Protein AF-A0A7W1V0R4-F1 (afdb_monomer_lite)

Secondary structure (DSSP, 8-state):
-HHHHHHHHHHHHHHHHHHHHHHHHHHHHT--GGGHHHHHHHHHHHHHHHHHTTS-HHHHHHHHHHHHHHIIIIIHHHHHHHT-----------GGGG--

Radius of gyration: 15.97 Å; chains: 1; bounding box: 29×34×45 Å

Structure (mmCIF, N/CA/C/O backbone):
data_AF-A0A7W1V0R4-F1
#
_entry.id   AF-A0A7W1V0R4-F1
#
loop_
_atom_site.group_PDB
_atom_site.id
_atom_site.type_symbol
_atom_site.label_atom_id
_atom_site.label_alt_id
_atom_site.label_comp_id
_atom_site.label_asym_id
_atom_site.label_entity_id
_atom_site.label_seq_id
_atom_site.pdbx_PDB_ins_code
_atom_site.Cartn_x
_atom_site.Cartn_y
_atom_site.Cartn_z
_atom_site.occupancy
_atom_site.B_iso_or_equiv
_atom_site.auth_seq_id
_atom_site.auth_comp_id
_atom_site.auth_asym_id
_atom_site.auth_atom_id
_atom_site.pdbx_PDB_model_num
ATOM 1 N N . MET A 1 1 ? -7.114 -0.434 22.103 1.00 56.38 1 MET A N 1
ATOM 2 C CA . MET A 1 1 ? -6.588 0.269 20.907 1.00 56.38 1 MET A CA 1
ATOM 3 C C . MET A 1 1 ? -5.357 -0.374 20.244 1.00 56.38 1 MET A C 1
ATOM 5 O O . MET A 1 1 ? -5.066 0.001 19.122 1.00 56.38 1 MET A O 1
ATOM 9 N N . LYS A 1 2 ? -4.635 -1.339 20.849 1.00 67.38 2 LYS A N 1
ATOM 10 C CA . LYS A 1 2 ? -3.395 -1.883 20.241 1.00 67.38 2 LYS A CA 1
ATOM 11 C C . LYS A 1 2 ? -3.611 -2.840 19.049 1.00 67.38 2 LYS A C 1
ATOM 13 O O . LYS A 1 2 ? -2.788 -2.870 18.145 1.00 67.38 2 LYS A O 1
ATOM 18 N N . LYS A 1 3 ? -4.717 -3.599 19.022 1.00 81.50 3 LYS A N 1
ATOM 19 C CA . LYS A 1 3 ? -4.982 -4.620 17.984 1.00 81.50 3 LYS A CA 1
ATOM 20 C C . LYS A 1 3 ? -5.234 -4.046 16.573 1.00 81.50 3 LYS A C 1
ATOM 22 O O . LYS A 1 3 ? -4.605 -4.543 15.646 1.00 81.50 3 LYS A O 1
ATOM 27 N N . PRO A 1 4 ? -6.051 -2.988 16.384 1.00 84.75 4 PRO A N 1
ATOM 28 C CA . PRO A 1 4 ? -6.260 -2.397 15.056 1.00 84.75 4 PRO A CA 1
ATOM 29 C C . PRO A 1 4 ? -4.984 -1.797 14.459 1.00 84.75 4 PRO A C 1
ATOM 31 O O . PRO A 1 4 ? -4.736 -1.935 13.268 1.00 84.75 4 PRO A O 1
ATOM 34 N N . LEU A 1 5 ? -4.136 -1.188 15.297 1.00 89.31 5 LEU A N 1
ATOM 35 C CA . LEU A 1 5 ? -2.841 -0.652 14.870 1.00 89.31 5 LEU A CA 1
ATOM 36 C C . LEU A 1 5 ? -1.892 -1.754 14.397 1.00 89.31 5 LEU A C 1
ATOM 38 O O . LEU A 1 5 ? -1.220 -1.580 13.390 1.00 89.31 5 LEU A O 1
ATOM 42 N N . TYR A 1 6 ? -1.861 -2.899 15.085 1.00 91.62 6 TYR A N 1
ATOM 43 C CA . TYR A 1 6 ? -1.079 -4.048 14.629 1.00 91.62 6 TYR A CA 1
ATOM 44 C C . TYR A 1 6 ? -1.525 -4.509 13.235 1.00 91.62 6 TYR A C 1
ATOM 46 O O . TYR A 1 6 ? -0.691 -4.656 12.349 1.00 91.62 6 TYR A O 1
ATOM 54 N N . ILE A 1 7 ? -2.836 -4.656 13.015 1.00 91.19 7 ILE A N 1
ATOM 55 C CA . ILE A 1 7 ? -3.391 -5.019 11.701 1.00 91.19 7 ILE A CA 1
ATOM 56 C C . ILE A 1 7 ? -3.002 -3.977 10.646 1.00 91.19 7 ILE A C 1
ATOM 58 O O . ILE A 1 7 ? -2.589 -4.342 9.553 1.00 91.19 7 ILE A O 1
ATOM 62 N N . PHE A 1 8 ? -3.071 -2.689 10.982 1.00 93.06 8 PHE A N 1
ATOM 63 C CA . PHE A 1 8 ? -2.671 -1.611 10.082 1.00 93.06 8 PHE A CA 1
ATOM 64 C C . PHE A 1 8 ? -1.191 -1.691 9.671 1.00 93.06 8 PHE A C 1
ATOM 66 O O . PHE A 1 8 ? -0.888 -1.608 8.484 1.00 93.06 8 PHE A O 1
ATOM 73 N N . PHE A 1 9 ? -0.270 -1.925 10.613 1.00 93.88 9 PHE A N 1
ATOM 74 C CA . PHE A 1 9 ? 1.154 -2.091 10.291 1.00 93.88 9 PHE A CA 1
ATOM 75 C C . PHE A 1 9 ? 1.434 -3.339 9.451 1.00 93.88 9 PHE A C 1
ATOM 77 O O . PHE A 1 9 ? 2.266 -3.289 8.546 1.00 93.88 9 PHE A O 1
ATOM 84 N N . VAL A 1 10 ? 0.722 -4.442 9.705 1.00 93.88 10 VAL A N 1
ATOM 85 C CA . VAL A 1 10 ? 0.791 -5.633 8.845 1.00 93.88 10 VAL A CA 1
ATOM 86 C C . VAL A 1 10 ? 0.283 -5.305 7.435 1.00 93.88 10 VAL A C 1
ATOM 88 O O . VAL A 1 10 ? 0.858 -5.786 6.465 1.00 93.88 10 VAL A O 1
ATOM 91 N N . GLY A 1 11 ? -0.727 -4.439 7.310 1.00 92.50 11 GLY A N 1
ATOM 92 C CA . GLY A 1 11 ? -1.215 -3.918 6.030 1.00 92.50 11 GLY A CA 1
ATOM 93 C C . GLY A 1 11 ? -0.166 -3.118 5.275 1.00 92.50 11 GLY A C 1
ATOM 94 O O . GLY A 1 11 ? 0.101 -3.423 4.118 1.00 92.50 11 GLY A O 1
ATOM 95 N N . ILE A 1 12 ? 0.478 -2.155 5.939 1.00 94.81 12 ILE A N 1
ATOM 96 C CA . ILE A 1 12 ? 1.576 -1.372 5.351 1.00 94.81 12 ILE A CA 1
ATOM 97 C C . ILE A 1 12 ? 2.671 -2.302 4.830 1.00 94.81 12 ILE A C 1
ATOM 99 O O . ILE A 1 12 ? 3.128 -2.154 3.698 1.00 94.81 12 ILE A O 1
ATOM 103 N N . LEU A 1 13 ? 3.077 -3.276 5.645 1.00 94.62 13 LEU A N 1
ATOM 104 C CA . LEU A 1 13 ? 4.119 -4.228 5.280 1.00 94.62 13 LEU A CA 1
ATOM 105 C C . LEU A 1 13 ? 3.695 -5.102 4.093 1.00 94.62 13 LEU A C 1
ATOM 107 O O . LEU A 1 13 ? 4.494 -5.310 3.185 1.00 94.62 13 LEU A O 1
ATOM 111 N N . ALA A 1 14 ? 2.444 -5.569 4.064 1.00 93.19 14 ALA A N 1
ATOM 112 C CA . ALA A 1 14 ? 1.908 -6.355 2.957 1.00 93.19 14 ALA A CA 1
ATOM 113 C C . ALA A 1 14 ? 1.890 -5.567 1.639 1.00 93.19 14 ALA A C 1
ATOM 115 O O . ALA A 1 14 ? 2.359 -6.090 0.634 1.00 93.19 14 ALA A O 1
ATOM 116 N N . VAL A 1 15 ? 1.410 -4.319 1.656 1.00 92.94 15 VAL A N 1
ATOM 117 C CA . VAL A 1 15 ? 1.408 -3.424 0.484 1.00 92.94 15 VAL A CA 1
ATOM 118 C C . VAL A 1 15 ? 2.837 -3.158 0.016 1.00 92.94 15 VAL A C 1
ATOM 120 O O . VAL A 1 15 ? 3.165 -3.404 -1.135 1.00 92.94 15 VAL A O 1
ATOM 123 N N . THR A 1 16 ? 3.730 -2.794 0.939 1.00 93.19 16 THR A N 1
ATOM 124 C CA . THR A 1 16 ? 5.140 -2.512 0.623 1.00 93.19 16 THR A CA 1
ATOM 125 C C . THR A 1 16 ? 5.826 -3.712 -0.034 1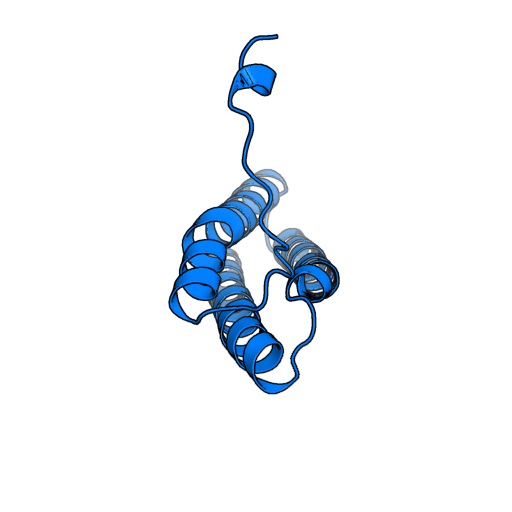.00 93.19 16 THR A C 1
ATOM 127 O O . THR A 1 16 ? 6.577 -3.553 -0.997 1.00 93.19 16 THR A O 1
ATOM 130 N N . LEU A 1 17 ? 5.581 -4.922 0.482 1.00 93.31 17 LEU A N 1
ATOM 131 C CA . LEU A 1 17 ? 6.101 -6.156 -0.105 1.00 93.31 17 LEU A CA 1
ATOM 132 C C . LEU A 1 17 ? 5.482 -6.435 -1.472 1.00 93.31 17 LEU A C 1
ATOM 134 O O . LEU A 1 17 ? 6.215 -6.806 -2.386 1.00 93.31 17 LEU A O 1
ATOM 138 N N . LEU A 1 18 ? 4.167 -6.263 -1.610 1.00 92.44 18 LEU A N 1
ATOM 139 C CA . LEU A 1 18 ? 3.467 -6.456 -2.872 1.00 92.44 18 LEU A CA 1
ATOM 140 C C . LEU A 1 18 ? 4.027 -5.528 -3.952 1.00 92.44 18 LEU A C 1
ATOM 142 O O . LEU A 1 18 ? 4.386 -6.016 -5.020 1.00 92.44 18 LEU A O 1
ATOM 146 N N . ASP A 1 19 ? 4.172 -4.236 -3.659 1.00 90.44 19 ASP A N 1
ATOM 147 C CA . ASP A 1 19 ? 4.667 -3.262 -4.629 1.00 90.44 19 ASP A CA 1
ATOM 148 C C . ASP A 1 19 ? 6.125 -3.512 -4.980 1.00 90.44 19 ASP A C 1
ATOM 150 O O . ASP A 1 19 ? 6.504 -3.509 -6.149 1.00 90.44 19 ASP A O 1
ATOM 154 N N . SER A 1 20 ? 6.953 -3.804 -3.975 1.00 92.12 20 SER A N 1
ATOM 155 C CA . SER A 1 20 ? 8.379 -4.043 -4.197 1.00 92.12 20 SER A CA 1
ATOM 156 C C . SER A 1 20 ? 8.620 -5.310 -5.019 1.00 92.12 20 SER A C 1
ATOM 158 O O . SER A 1 20 ? 9.357 -5.292 -6.007 1.00 92.12 20 SER A O 1
ATOM 160 N N . LEU A 1 21 ? 7.983 -6.422 -4.638 1.00 93.25 21 LEU A N 1
ATOM 161 C CA . LEU A 1 21 ? 8.100 -7.690 -5.359 1.00 93.25 21 LEU A CA 1
ATOM 162 C C . LEU A 1 21 ? 7.429 -7.609 -6.727 1.00 93.25 21 LEU A C 1
ATOM 164 O O . LEU A 1 21 ? 7.976 -8.116 -7.703 1.00 93.25 21 LEU A O 1
ATOM 168 N N . GLY A 1 22 ? 6.278 -6.947 -6.807 1.00 91.25 22 GLY A N 1
ATOM 169 C CA . GLY A 1 22 ? 5.551 -6.706 -8.042 1.00 91.25 22 GLY A CA 1
ATOM 170 C C . GLY A 1 22 ? 6.360 -5.872 -9.031 1.00 91.25 22 GLY A C 1
ATOM 171 O O . GLY A 1 22 ? 6.414 -6.213 -10.210 1.00 91.25 22 GLY A O 1
ATOM 172 N N . ALA A 1 23 ? 7.064 -4.842 -8.558 1.00 91.12 23 ALA A N 1
ATOM 173 C CA . ALA A 1 23 ? 7.904 -3.988 -9.387 1.00 91.12 23 ALA A CA 1
ATOM 174 C C . ALA A 1 23 ? 9.073 -4.790 -9.964 1.00 91.12 23 ALA A C 1
ATOM 176 O O . ALA A 1 23 ? 9.269 -4.818 -11.181 1.00 91.12 23 ALA A O 1
ATOM 177 N N . ILE A 1 24 ? 9.778 -5.537 -9.109 1.00 92.56 24 ILE A N 1
ATOM 178 C CA . ILE A 1 24 ? 10.878 -6.418 -9.522 1.00 92.56 24 ILE A CA 1
ATOM 179 C C . ILE A 1 24 ? 10.381 -7.484 -10.510 1.00 92.56 24 ILE A C 1
ATOM 181 O O . ILE A 1 24 ? 11.002 -7.691 -11.553 1.00 92.56 24 ILE A O 1
ATOM 185 N N . ALA A 1 25 ? 9.252 -8.132 -10.216 1.00 92.06 25 ALA A N 1
ATOM 186 C CA . ALA A 1 25 ? 8.675 -9.161 -11.072 1.00 92.06 25 ALA A CA 1
ATOM 187 C C . ALA A 1 25 ? 8.230 -8.590 -12.425 1.00 92.06 25 ALA A C 1
ATOM 189 O O . ALA A 1 25 ? 8.533 -9.188 -13.453 1.00 92.06 25 ALA A O 1
ATOM 190 N N . SER A 1 26 ? 7.579 -7.421 -12.444 1.00 92.69 26 SER A N 1
ATOM 191 C CA . SER A 1 26 ? 7.129 -6.757 -13.678 1.00 92.69 26 SER A CA 1
ATOM 192 C C . SER A 1 26 ? 8.300 -6.441 -14.606 1.00 92.69 26 SER A C 1
ATOM 194 O O . SER A 1 26 ? 8.223 -6.675 -15.810 1.00 92.69 26 SER A O 1
ATOM 196 N N . LYS A 1 27 ? 9.429 -6.013 -14.031 1.00 90.12 27 LYS A N 1
ATOM 197 C CA . LYS A 1 27 ? 10.673 -5.748 -14.751 1.00 90.12 27 LYS A CA 1
ATOM 198 C C . LYS A 1 27 ? 11.323 -7.023 -15.291 1.00 90.12 27 LYS A C 1
ATOM 200 O O . LYS A 1 27 ? 11.802 -7.027 -16.419 1.00 90.12 27 LYS A O 1
ATOM 205 N N . GLN A 1 28 ? 11.359 -8.099 -14.503 1.00 92.12 28 GLN A N 1
ATOM 206 C CA . GLN A 1 28 ? 12.017 -9.355 -14.893 1.00 92.12 28 GLN A CA 1
ATOM 207 C C . GLN A 1 28 ? 11.205 -10.177 -15.898 1.00 92.12 28 GLN A C 1
ATOM 209 O O . GLN A 1 28 ? 11.767 -10.765 -16.817 1.00 92.12 28 GLN A O 1
ATOM 214 N N . LEU A 1 29 ? 9.888 -10.226 -15.714 1.00 91.12 29 LEU A N 1
ATOM 215 C CA . LEU A 1 29 ? 8.963 -11.016 -16.526 1.00 91.12 29 LEU A CA 1
ATOM 216 C C . LEU A 1 29 ? 8.305 -10.187 -17.641 1.00 91.12 29 LEU A C 1
ATOM 218 O O . LEU A 1 29 ? 7.528 -10.725 -18.424 1.00 91.12 29 LEU A O 1
ATOM 222 N N . ASN A 1 30 ? 8.628 -8.893 -17.715 1.00 88.31 30 ASN A N 1
ATOM 223 C CA . ASN A 1 30 ? 8.183 -7.947 -18.735 1.00 88.31 30 ASN A CA 1
ATOM 224 C C . ASN A 1 30 ? 6.649 -7.849 -18.882 1.00 88.31 30 ASN A C 1
ATOM 226 O O . ASN A 1 30 ? 6.132 -7.699 -19.988 1.00 88.31 30 ASN A O 1
ATOM 230 N N . PHE A 1 31 ? 5.914 -7.953 -17.769 1.00 88.56 31 PHE A N 1
ATOM 231 C CA . PHE A 1 31 ? 4.462 -7.752 -17.736 1.00 88.56 31 PHE A CA 1
ATOM 232 C C . PHE A 1 31 ? 4.111 -6.357 -17.212 1.00 88.56 31 PHE A C 1
ATOM 234 O O . PHE A 1 31 ? 4.879 -5.759 -16.461 1.00 88.56 31 PHE A O 1
ATOM 241 N N . ASN A 1 32 ? 2.921 -5.863 -17.564 1.00 87.50 32 ASN A N 1
ATOM 242 C CA . ASN A 1 32 ? 2.437 -4.566 -17.096 1.00 87.50 32 ASN A CA 1
ATOM 243 C C . ASN A 1 32 ? 2.110 -4.603 -15.588 1.00 87.50 32 ASN A C 1
ATOM 245 O O . ASN A 1 32 ? 1.207 -5.321 -15.149 1.00 87.50 32 ASN A O 1
ATOM 249 N N . TYR A 1 33 ? 2.813 -3.784 -14.808 1.00 87.56 33 TYR A N 1
ATOM 250 C CA . TYR A 1 33 ? 2.657 -3.609 -13.367 1.00 87.56 33 TYR A CA 1
ATOM 251 C C . TYR A 1 33 ? 1.213 -3.292 -12.956 1.00 87.56 33 TYR A C 1
ATOM 253 O O . TYR A 1 33 ? 0.771 -3.737 -11.900 1.00 87.56 33 TYR A O 1
ATOM 261 N N . SER A 1 34 ? 0.422 -2.622 -13.802 1.00 86.94 34 SER A N 1
ATOM 262 C CA . SER A 1 34 ? -0.992 -2.336 -13.538 1.00 86.94 34 SER A CA 1
ATOM 263 C C . SER A 1 34 ? -1.833 -3.590 -13.279 1.00 86.94 34 SER A C 1
ATOM 265 O O . SER A 1 34 ? -2.858 -3.485 -12.609 1.00 86.94 34 SER A O 1
ATOM 267 N N . PHE A 1 35 ? -1.421 -4.785 -13.721 1.00 87.75 35 PHE A N 1
ATOM 268 C CA . PHE A 1 35 ? -2.122 -6.027 -13.368 1.00 87.75 35 PHE A CA 1
ATOM 269 C C . PHE A 1 35 ? -2.068 -6.352 -11.867 1.00 87.75 35 PHE A C 1
ATOM 271 O O . PHE A 1 35 ? -2.985 -6.994 -11.351 1.00 87.75 35 PHE A O 1
ATOM 278 N N . LEU A 1 36 ? -1.056 -5.864 -11.142 1.00 89.12 36 LEU A N 1
ATOM 279 C CA . LEU A 1 36 ? -0.970 -6.017 -9.688 1.00 89.12 36 LEU A CA 1
ATOM 280 C C . LEU A 1 36 ? -2.056 -5.226 -8.950 1.00 89.12 36 LEU A C 1
ATOM 282 O O . LEU A 1 36 ? -2.405 -5.613 -7.840 1.00 89.12 36 LEU A O 1
ATOM 286 N N . SER A 1 37 ? -2.670 -4.211 -9.575 1.00 86.75 37 SER A N 1
ATOM 287 C CA . SER A 1 37 ? -3.765 -3.434 -8.966 1.00 86.75 37 SER A CA 1
ATOM 288 C C . SER A 1 37 ? -4.947 -4.303 -8.524 1.00 86.75 37 SER A C 1
ATOM 290 O O . SER A 1 37 ? -5.554 -4.046 -7.484 1.00 86.75 37 SER A O 1
ATOM 292 N N . VAL A 1 38 ? -5.240 -5.382 -9.261 1.00 90.00 38 VAL A N 1
ATOM 293 C CA . VAL A 1 38 ? -6.286 -6.352 -8.899 1.00 90.00 38 VAL A CA 1
ATOM 294 C C . VAL A 1 38 ? -5.917 -7.079 -7.606 1.00 90.00 38 VAL A C 1
ATOM 296 O O . VAL A 1 38 ? -6.769 -7.296 -6.746 1.00 90.00 38 VAL A O 1
ATOM 299 N N . ILE A 1 39 ? -4.639 -7.423 -7.439 1.00 90.44 39 ILE A N 1
ATOM 300 C CA . ILE A 1 39 ? -4.136 -8.079 -6.231 1.00 90.44 39 ILE A CA 1
ATOM 301 C C . ILE A 1 39 ? -4.141 -7.088 -5.060 1.00 90.44 39 ILE A C 1
ATOM 303 O O . ILE A 1 39 ? -4.638 -7.434 -3.986 1.00 90.44 3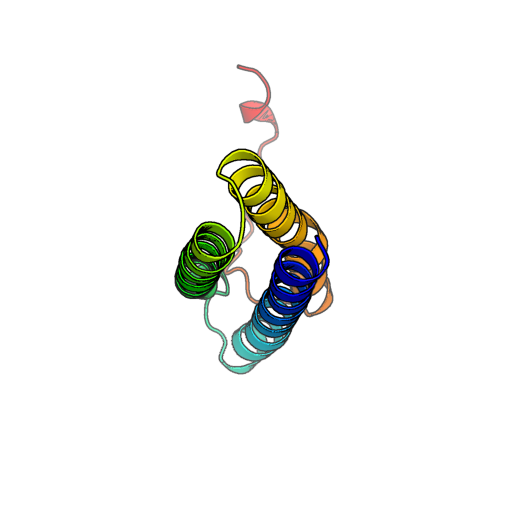9 ILE A O 1
ATOM 307 N N . SER A 1 40 ? -3.697 -5.844 -5.269 1.00 87.75 40 SER A N 1
ATOM 308 C CA . SER A 1 40 ? -3.774 -4.775 -4.263 1.00 87.75 40 SER A CA 1
ATOM 309 C C . SER A 1 40 ? -5.214 -4.545 -3.796 1.00 87.75 40 SER A C 1
ATOM 311 O O . SER A 1 40 ? -5.467 -4.424 -2.599 1.00 87.75 40 SER A O 1
ATOM 313 N N . PHE A 1 41 ? -6.191 -4.588 -4.708 1.00 90.00 41 PHE A N 1
ATOM 314 C CA . PHE A 1 41 ? -7.606 -4.470 -4.354 1.00 90.00 41 PHE A CA 1
ATOM 315 C C . PHE A 1 41 ? -8.068 -5.573 -3.389 1.00 90.00 41 PHE A C 1
ATOM 317 O O . PHE A 1 41 ? -8.737 -5.286 -2.393 1.00 90.00 41 PHE A O 1
ATOM 324 N N . VAL A 1 42 ? -7.670 -6.828 -3.631 1.00 92.88 42 VAL A N 1
ATOM 325 C CA . VAL A 1 42 ? -7.963 -7.948 -2.718 1.00 92.88 42 VAL A CA 1
ATOM 326 C C . VAL A 1 42 ? -7.324 -7.718 -1.347 1.00 92.88 42 VAL A C 1
ATOM 328 O O . VAL A 1 42 ? -7.968 -7.968 -0.324 1.00 92.88 42 VAL A O 1
ATOM 331 N N . VAL A 1 43 ? -6.096 -7.190 -1.311 1.00 90.75 43 VAL A N 1
ATOM 332 C CA . VAL A 1 43 ? -5.415 -6.821 -0.063 1.00 90.75 43 VAL A CA 1
ATOM 333 C C . VAL A 1 43 ? -6.224 -5.760 0.691 1.00 90.75 43 VAL A C 1
ATOM 335 O O . VAL A 1 43 ? -6.518 -5.961 1.871 1.00 90.75 43 VAL A O 1
ATOM 338 N N . TYR A 1 44 ? -6.682 -4.689 0.035 1.00 90.06 44 TYR A N 1
ATOM 339 C CA . TYR A 1 44 ? -7.478 -3.641 0.692 1.00 90.06 44 TYR A CA 1
ATOM 340 C C . TYR A 1 44 ? -8.795 -4.147 1.255 1.00 90.06 44 TYR A C 1
ATOM 342 O O . TYR A 1 44 ? -9.113 -3.864 2.412 1.00 90.06 44 TYR A O 1
ATOM 350 N N . VAL A 1 45 ? -9.545 -4.926 0.477 1.00 93.31 45 VAL A N 1
ATOM 351 C CA . VAL A 1 45 ? -10.814 -5.502 0.938 1.00 93.31 45 VAL A CA 1
ATOM 352 C C . VAL A 1 45 ? -10.574 -6.454 2.113 1.00 93.31 45 VAL A C 1
ATOM 354 O O . VAL A 1 45 ? -11.292 -6.392 3.115 1.00 93.31 45 VAL A O 1
ATOM 357 N N . GLY A 1 46 ? -9.529 -7.283 2.039 1.00 93.88 46 GLY A N 1
ATOM 358 C CA . GLY A 1 46 ? -9.133 -8.181 3.122 1.00 93.88 46 GLY A CA 1
ATOM 359 C C . GLY A 1 46 ? -8.781 -7.431 4.410 1.00 93.88 46 GLY A C 1
ATOM 360 O O . GLY A 1 46 ? -9.299 -7.762 5.480 1.00 93.88 46 GLY A O 1
ATOM 361 N N . PHE A 1 47 ? -7.964 -6.379 4.323 1.00 93.38 47 PHE A N 1
ATOM 362 C CA . PHE A 1 47 ? -7.593 -5.565 5.484 1.00 93.38 47 PHE A CA 1
ATOM 363 C C . PHE A 1 47 ? -8.772 -4.784 6.060 1.00 93.38 47 PHE A C 1
ATOM 365 O O . PHE A 1 47 ? -8.937 -4.759 7.283 1.00 93.38 47 PHE A O 1
ATOM 372 N N . ALA A 1 48 ? -9.626 -4.212 5.210 1.00 93.62 48 ALA A N 1
ATOM 373 C CA . ALA A 1 48 ? -10.845 -3.537 5.640 1.00 93.62 48 ALA A CA 1
ATOM 374 C C . ALA A 1 48 ? -11.758 -4.489 6.428 1.00 93.62 48 ALA A C 1
ATOM 376 O O . ALA A 1 48 ? -12.253 -4.130 7.498 1.00 93.62 48 ALA A O 1
ATOM 377 N N . PHE A 1 49 ? -11.925 -5.728 5.952 1.00 95.06 49 PHE A N 1
ATOM 378 C CA . PHE A 1 49 ? -12.696 -6.757 6.649 1.00 95.06 49 PHE A CA 1
ATOM 379 C C . PHE A 1 49 ? -12.073 -7.139 8.001 1.00 95.06 49 PHE A C 1
ATOM 381 O O . PHE A 1 49 ? -12.775 -7.207 9.013 1.00 95.06 49 PHE A O 1
ATOM 388 N N . LEU A 1 50 ? -10.754 -7.356 8.054 1.00 93.69 50 LEU A N 1
ATOM 389 C CA . LEU A 1 50 ? -10.058 -7.700 9.299 1.00 93.69 50 LEU A CA 1
ATOM 390 C C . LEU A 1 50 ? -10.130 -6.574 10.340 1.00 93.69 50 LEU A C 1
ATOM 392 O O . LEU A 1 50 ? -10.360 -6.851 11.521 1.00 93.69 50 LEU A O 1
ATOM 396 N N . LEU A 1 51 ? -9.981 -5.319 9.910 1.00 93.25 51 LEU A N 1
ATOM 397 C CA . LEU A 1 51 ? -10.142 -4.141 10.762 1.00 93.25 51 LEU A CA 1
ATOM 398 C C . LEU A 1 51 ? -11.586 -4.000 11.255 1.00 93.25 51 LEU A C 1
ATOM 400 O O . LEU A 1 51 ? -11.787 -3.805 12.455 1.00 93.25 51 LEU A O 1
ATOM 404 N N . ALA A 1 52 ? -12.580 -4.185 10.381 1.00 94.25 52 ALA A N 1
ATOM 405 C CA . ALA A 1 52 ? -13.998 -4.103 10.739 1.00 94.25 52 ALA A CA 1
ATOM 406 C C . ALA A 1 52 ? -14.400 -5.114 11.824 1.00 94.25 52 ALA A C 1
ATOM 408 O O . ALA A 1 52 ? -15.261 -4.829 12.652 1.00 94.25 52 ALA A O 1
ATOM 409 N N . ARG A 1 53 ? -13.762 -6.292 11.861 1.00 93.50 53 ARG A N 1
ATOM 410 C CA . ARG A 1 53 ? -14.023 -7.312 12.892 1.00 93.50 53 ARG A CA 1
ATOM 411 C C . ARG A 1 53 ? -13.493 -6.951 14.279 1.00 93.50 53 ARG A C 1
ATOM 413 O O . ARG A 1 53 ? -13.903 -7.577 15.253 1.00 93.50 53 ARG A O 1
ATOM 420 N N . GLN A 1 54 ? -12.549 -6.016 14.379 1.00 89.88 54 GLN A N 1
ATOM 421 C CA . GLN A 1 54 ? -11.819 -5.726 15.622 1.00 89.88 54 GLN A CA 1
ATOM 422 C C . GLN A 1 54 ? -11.883 -4.256 16.057 1.00 89.88 54 GLN A C 1
ATOM 424 O O . GLN A 1 54 ? -11.309 -3.902 17.091 1.00 89.88 54 GLN A O 1
ATOM 429 N N . SER A 1 55 ? -12.562 -3.408 15.285 1.00 91.69 55 SER A N 1
ATOM 430 C CA . SER A 1 55 ? -12.619 -1.957 15.482 1.00 91.69 55 SER A CA 1
ATOM 431 C C . SER A 1 55 ? -14.021 -1.437 15.188 1.00 91.69 55 SER A C 1
ATOM 433 O O . SER A 1 55 ? -14.802 -2.075 14.487 1.00 91.69 55 SER A O 1
ATOM 435 N N . ASP A 1 56 ? -14.335 -0.242 15.678 1.00 92.44 56 ASP A N 1
ATOM 436 C CA . ASP A 1 56 ? -15.534 0.467 15.253 1.00 92.44 56 ASP A CA 1
ATOM 437 C C . ASP A 1 56 ? -15.428 0.932 13.787 1.00 92.44 56 ASP A C 1
ATOM 439 O O . ASP A 1 56 ? -14.353 0.977 13.169 1.00 92.44 56 ASP A O 1
ATOM 443 N N . LYS A 1 57 ? -16.581 1.301 13.221 1.00 93.25 57 LYS A N 1
ATOM 444 C CA . LYS A 1 57 ? -16.704 1.740 11.826 1.00 93.25 57 LYS A CA 1
ATOM 445 C C . LYS A 1 57 ? -15.803 2.939 11.515 1.00 93.25 57 LYS A C 1
ATOM 447 O O . LYS A 1 57 ? -15.209 2.980 10.440 1.00 93.25 57 LYS A O 1
ATOM 452 N N . LYS A 1 58 ? -15.679 3.901 12.438 1.00 94.62 58 LYS A N 1
ATOM 453 C CA . LYS A 1 58 ? -14.897 5.124 12.218 1.00 94.62 58 LYS A CA 1
ATOM 454 C C . LYS A 1 58 ? -13.408 4.793 12.139 1.00 94.62 58 LYS A C 1
ATOM 456 O O . LYS A 1 58 ? -12.761 5.186 11.171 1.00 94.62 58 LYS A O 1
ATOM 461 N N . THR A 1 59 ? -12.879 4.027 13.093 1.00 92.94 59 THR A N 1
ATOM 462 C CA . THR A 1 59 ? -11.478 3.579 13.059 1.00 92.94 59 THR A CA 1
ATOM 463 C C . THR A 1 59 ? -11.173 2.737 11.823 1.00 92.94 59 THR A C 1
ATOM 465 O O . THR A 1 59 ? -10.138 2.945 11.196 1.00 92.94 59 THR A O 1
ATOM 468 N N . THR A 1 60 ? -12.081 1.844 11.427 1.00 94.06 60 THR A N 1
ATOM 469 C CA . THR A 1 60 ? -11.904 1.012 10.227 1.00 94.06 60 THR A CA 1
ATOM 470 C C . THR A 1 60 ? -11.782 1.855 8.957 1.00 94.06 60 THR A C 1
ATOM 472 O O . THR A 1 60 ? -10.851 1.644 8.180 1.00 94.06 60 THR A O 1
ATOM 475 N N . ILE A 1 61 ? -12.676 2.832 8.761 1.00 94.69 61 ILE A N 1
ATOM 476 C CA . ILE A 1 61 ? -12.644 3.730 7.594 1.00 94.69 61 ILE A CA 1
ATOM 477 C C . ILE A 1 61 ? -11.341 4.534 7.571 1.00 94.69 61 ILE A C 1
ATOM 479 O O . ILE A 1 61 ? -10.684 4.595 6.536 1.00 94.69 61 ILE A O 1
ATOM 483 N N . ILE A 1 62 ? -10.942 5.107 8.712 1.00 95.75 62 ILE A N 1
ATOM 484 C CA . ILE A 1 62 ? -9.723 5.921 8.805 1.00 95.75 62 ILE A CA 1
ATOM 485 C C . ILE A 1 62 ? -8.482 5.082 8.485 1.00 95.75 62 ILE A C 1
ATOM 487 O O . ILE A 1 62 ? -7.693 5.471 7.633 1.00 95.75 62 ILE A O 1
ATOM 491 N N . LEU A 1 63 ? -8.306 3.926 9.134 1.00 95.00 63 LEU A N 1
ATOM 492 C CA . LEU A 1 63 ? -7.111 3.098 8.944 1.00 95.00 63 LEU A CA 1
ATOM 493 C C . LEU A 1 63 ? -7.038 2.494 7.537 1.00 95.00 63 LEU A C 1
ATOM 495 O O . LEU A 1 63 ? -5.957 2.441 6.958 1.00 95.00 63 LEU A O 1
ATOM 499 N N . THR A 1 64 ? -8.172 2.088 6.962 1.00 93.94 64 THR A N 1
ATOM 500 C CA . THR A 1 64 ? -8.213 1.588 5.577 1.00 93.94 64 THR A CA 1
ATOM 501 C C . THR A 1 64 ? -7.899 2.707 4.582 1.00 93.94 64 THR A C 1
ATOM 503 O O . THR A 1 64 ? -7.115 2.503 3.660 1.00 93.94 64 THR A O 1
ATOM 506 N N . GLY A 1 65 ? -8.450 3.908 4.792 1.00 94.19 65 GLY A N 1
ATOM 507 C CA . GLY A 1 65 ? -8.145 5.076 3.964 1.00 94.19 65 GLY A CA 1
ATOM 508 C C . GLY A 1 65 ? -6.670 5.476 4.039 1.00 94.19 65 GLY A C 1
ATOM 509 O O . GLY A 1 65 ? -6.052 5.725 3.011 1.00 94.19 65 GLY A O 1
ATOM 510 N N . LEU A 1 66 ? -6.078 5.463 5.237 1.00 95.94 66 LEU A N 1
ATOM 511 C CA . LEU A 1 66 ? -4.645 5.714 5.420 1.00 95.94 66 LEU A CA 1
ATOM 512 C C . LEU A 1 66 ? -3.774 4.660 4.730 1.00 95.94 66 LEU A C 1
ATOM 514 O O . LEU A 1 66 ? -2.728 5.009 4.194 1.00 95.94 66 LEU A O 1
ATOM 518 N N . LEU A 1 67 ? -4.198 3.394 4.723 1.00 95.00 67 LEU A N 1
ATOM 519 C CA . LEU A 1 67 ? -3.475 2.328 4.030 1.00 95.00 67 LEU A CA 1
ATOM 520 C C . LEU A 1 67 ? -3.481 2.548 2.510 1.00 95.00 67 LEU A C 1
ATOM 522 O O . LEU A 1 67 ? -2.434 2.444 1.882 1.00 95.00 67 LEU A O 1
ATOM 526 N N . GLY A 1 68 ? -4.631 2.918 1.937 1.00 92.62 68 GLY A N 1
ATOM 527 C CA . GLY A 1 68 ? -4.724 3.263 0.515 1.00 92.62 68 GLY A CA 1
ATOM 528 C C . GLY A 1 68 ? -3.938 4.528 0.151 1.00 92.62 68 GLY A C 1
ATOM 529 O O . GLY A 1 68 ? -3.290 4.573 -0.888 1.00 92.62 68 GLY A O 1
ATOM 530 N N . LEU A 1 69 ? -3.928 5.542 1.024 1.00 94.56 69 LEU A N 1
ATOM 531 C CA . LEU A 1 69 ? -3.089 6.734 0.837 1.00 94.56 69 LEU A CA 1
ATOM 532 C C . LEU A 1 69 ? -1.594 6.402 0.890 1.00 94.56 69 LEU A C 1
ATOM 534 O O . LEU A 1 69 ? -0.814 6.979 0.134 1.00 94.56 69 LEU A O 1
ATOM 538 N N . PHE A 1 70 ? -1.187 5.489 1.774 1.00 94.88 70 PHE A N 1
ATOM 539 C CA . PHE A 1 70 ? 0.193 5.015 1.843 1.00 94.88 70 PHE A CA 1
ATOM 540 C C . PHE A 1 70 ? 0.606 4.315 0.542 1.00 94.88 70 PHE A C 1
ATOM 542 O O . PHE A 1 70 ? 1.659 4.642 0.004 1.00 94.88 70 PHE A O 1
ATOM 549 N N . ASP A 1 71 ? -0.228 3.422 0.009 1.00 92.12 71 ASP A N 1
ATOM 550 C CA . ASP A 1 71 ? 0.015 2.769 -1.284 1.00 92.12 71 ASP A CA 1
ATOM 551 C C . ASP A 1 71 ? 0.168 3.782 -2.427 1.00 92.12 71 ASP A C 1
ATOM 553 O O . ASP A 1 71 ? 1.198 3.845 -3.097 1.00 92.12 71 ASP A O 1
ATOM 557 N N . ALA A 1 72 ? -0.813 4.677 -2.573 1.00 89.19 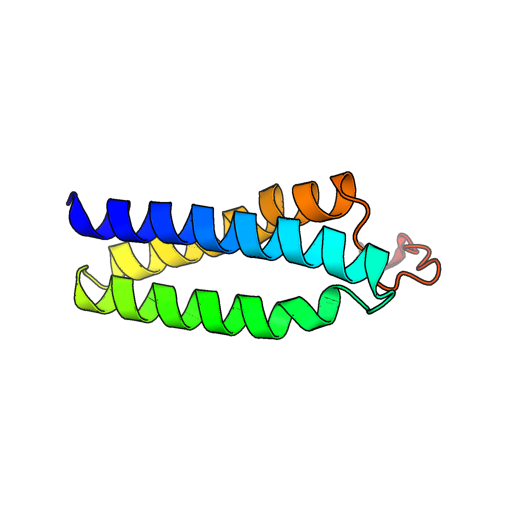72 ALA A N 1
ATOM 558 C CA . ALA A 1 72 ? -0.836 5.671 -3.644 1.00 89.19 72 ALA A CA 1
ATOM 559 C C . ALA A 1 72 ? 0.333 6.674 -3.592 1.00 89.19 72 ALA A C 1
ATOM 561 O O . ALA A 1 72 ? 0.562 7.397 -4.558 1.00 89.19 72 ALA A O 1
ATOM 562 N N . THR A 1 73 ? 1.059 6.750 -2.472 1.00 92.62 73 THR A N 1
ATOM 563 C CA . THR A 1 73 ? 2.205 7.652 -2.301 1.00 92.62 73 THR A CA 1
ATOM 564 C C . THR A 1 73 ? 3.524 6.890 -2.215 1.00 92.62 73 THR A C 1
ATOM 566 O O . THR A 1 73 ? 4.378 7.012 -3.090 1.00 92.62 73 THR A O 1
ATOM 569 N N . VAL A 1 74 ? 3.715 6.110 -1.154 1.00 92.75 74 VAL A N 1
ATOM 570 C CA . VAL A 1 74 ? 4.952 5.375 -0.881 1.00 92.75 74 VAL A CA 1
ATOM 571 C C . VAL A 1 74 ? 5.059 4.139 -1.765 1.00 92.75 74 VAL A C 1
ATOM 573 O O . VAL A 1 74 ? 6.138 3.901 -2.304 1.00 92.75 74 VAL A O 1
ATOM 576 N N . GLY A 1 75 ? 3.965 3.394 -1.943 1.00 88.50 75 GLY A N 1
ATOM 577 C CA . GLY A 1 75 ? 3.912 2.222 -2.824 1.00 88.50 75 GLY A CA 1
ATOM 578 C C . GLY A 1 75 ? 4.240 2.581 -4.272 1.00 88.50 75 GLY A C 1
ATOM 579 O O . GLY A 1 75 ? 5.166 2.026 -4.866 1.00 88.50 75 GLY A O 1
ATOM 580 N N . TRP A 1 76 ? 3.588 3.627 -4.788 1.00 86.56 76 TRP A N 1
ATOM 581 C CA . TRP A 1 76 ? 3.884 4.189 -6.110 1.00 86.56 76 TRP A CA 1
ATOM 582 C C . TRP A 1 76 ? 5.344 4.640 -6.248 1.00 86.56 76 TRP A C 1
ATOM 584 O O . TRP A 1 76 ? 6.044 4.257 -7.181 1.00 86.56 76 TRP A O 1
ATOM 594 N N . LYS A 1 77 ? 5.861 5.405 -5.282 1.00 90.56 77 LYS A N 1
ATOM 595 C CA . LYS A 1 77 ? 7.256 5.860 -5.329 1.00 90.56 77 LYS A CA 1
ATOM 596 C C . LYS A 1 77 ? 8.254 4.695 -5.288 1.00 90.56 77 LYS A C 1
ATOM 598 O O . LYS A 1 77 ? 9.311 4.765 -5.911 1.00 90.56 77 LYS A O 1
ATOM 603 N N . LEU A 1 78 ? 7.952 3.631 -4.543 1.00 89.69 78 LEU A N 1
ATOM 604 C CA . LEU A 1 78 ? 8.780 2.425 -4.508 1.00 89.69 78 LEU A CA 1
ATOM 605 C C . LEU A 1 78 ? 8.789 1.713 -5.860 1.00 89.69 78 LEU A C 1
ATOM 607 O O . LEU A 1 78 ? 9.858 1.298 -6.308 1.00 89.69 78 LEU A O 1
ATOM 611 N N . SER A 1 79 ? 7.635 1.597 -6.517 1.00 87.69 79 SER A N 1
ATOM 612 C CA . SER A 1 79 ? 7.545 0.950 -7.825 1.00 87.69 79 SER A CA 1
ATOM 613 C C . SER A 1 79 ? 8.322 1.727 -8.897 1.00 87.69 79 SER A C 1
ATOM 615 O O . SER A 1 79 ? 9.059 1.110 -9.670 1.00 87.69 79 SER A O 1
ATOM 617 N N . GLU A 1 80 ?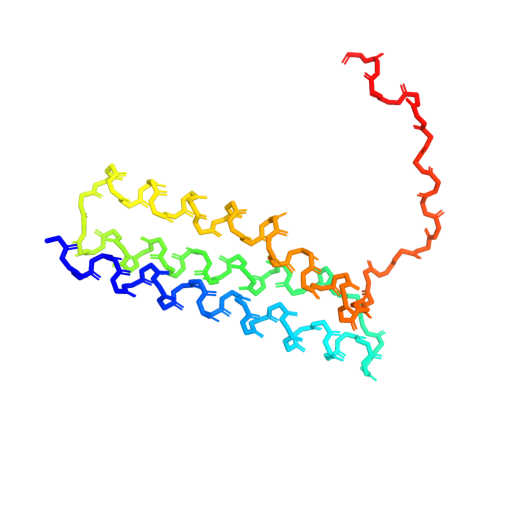 8.282 3.065 -8.872 1.00 87.44 80 GLU A N 1
ATOM 618 C CA . GLU A 1 80 ? 9.108 3.929 -9.729 1.00 87.44 80 GLU A CA 1
ATOM 619 C C . GLU A 1 80 ? 10.610 3.722 -9.486 1.00 87.44 80 GLU A C 1
ATOM 621 O O . GLU A 1 80 ? 11.367 3.482 -10.427 1.00 87.44 80 GLU A O 1
ATOM 626 N N . ILE A 1 81 ? 11.054 3.763 -8.221 1.00 91.25 81 ILE A N 1
ATOM 627 C CA . ILE A 1 81 ? 12.473 3.587 -7.859 1.00 91.25 81 ILE A CA 1
ATOM 628 C C . ILE A 1 81 ? 12.989 2.208 -8.294 1.00 91.25 81 ILE A C 1
ATOM 630 O O . ILE A 1 81 ? 14.136 2.075 -8.728 1.00 91.25 81 ILE A O 1
ATOM 634 N N . LEU A 1 82 ? 12.153 1.175 -8.188 1.00 90.69 82 LEU A N 1
ATOM 635 C CA . LEU A 1 82 ? 12.493 -0.189 -8.594 1.00 90.69 82 LEU A CA 1
ATOM 636 C C . LEU A 1 82 ? 12.404 -0.403 -10.115 1.00 90.69 82 LEU A C 1
ATOM 638 O O . LEU A 1 82 ? 12.857 -1.439 -10.618 1.00 90.69 82 LEU A O 1
ATOM 642 N N . GLY A 1 83 ? 11.896 0.585 -10.855 1.00 87.81 83 GLY A N 1
ATOM 643 C CA . GLY A 1 83 ? 11.740 0.541 -12.303 1.00 87.81 83 GLY A CA 1
ATOM 644 C C . GLY A 1 83 ? 10.683 -0.469 -12.732 1.00 87.81 83 GLY A C 1
ATOM 645 O O . GLY A 1 83 ? 10.950 -1.289 -13.613 1.00 87.81 83 GLY A O 1
ATOM 646 N N . ALA A 1 84 ? 9.526 -0.453 -12.065 1.00 87.50 84 ALA A N 1
ATOM 647 C CA . ALA A 1 84 ? 8.371 -1.247 -12.453 1.00 87.50 84 ALA A CA 1
ATOM 648 C C . ALA A 1 84 ? 8.010 -0.998 -13.923 1.00 87.50 84 ALA A C 1
ATOM 650 O O . ALA A 1 84 ? 8.043 0.135 -14.403 1.00 87.50 84 ALA A O 1
ATOM 651 N N . ASN A 1 85 ? 7.634 -2.055 -14.641 1.00 8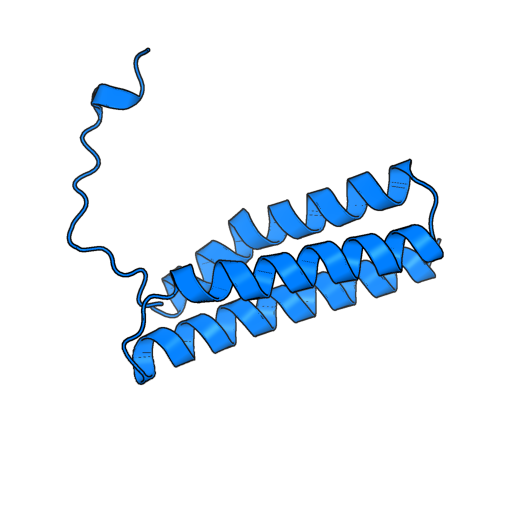7.81 85 ASN A N 1
ATOM 652 C CA . ASN A 1 85 ? 7.145 -1.915 -16.006 1.00 87.81 85 ASN A CA 1
ATOM 653 C C . ASN A 1 85 ? 5.686 -1.442 -15.967 1.00 87.81 85 ASN A C 1
ATOM 655 O O . ASN A 1 85 ? 4.767 -2.254 -15.982 1.00 87.81 85 ASN A O 1
ATOM 659 N N . THR A 1 86 ? 5.461 -0.132 -15.906 1.00 80.44 86 THR A N 1
ATOM 660 C CA . THR A 1 86 ? 4.121 0.486 -15.888 1.00 80.44 86 THR A CA 1
ATOM 661 C C . THR A 1 86 ? 3.372 0.359 -17.220 1.00 80.44 86 THR A C 1
ATOM 663 O O . THR A 1 86 ? 2.217 0.768 -17.323 1.00 80.44 86 THR A O 1
ATOM 666 N N . GLY A 1 87 ? 3.999 -0.224 -18.251 1.00 70.12 87 GLY A N 1
ATOM 667 C CA . GLY A 1 87 ? 3.432 -0.308 -19.593 1.00 70.12 87 GLY A CA 1
ATOM 668 C C . GLY A 1 87 ? 3.289 1.053 -20.277 1.00 70.12 87 GLY A C 1
ATOM 669 O O . GLY A 1 87 ? 2.537 1.160 -21.247 1.00 70.12 87 GLY A O 1
ATOM 670 N N . GLU A 1 88 ? 3.983 2.085 -19.785 1.00 62.06 88 GLU A N 1
ATOM 671 C CA . GLU A 1 88 ? 4.013 3.410 -20.399 1.00 62.06 88 GLU A CA 1
ATOM 672 C C . GLU A 1 88 ? 4.712 3.353 -21.763 1.00 62.06 88 GLU A C 1
ATOM 674 O O . GLU A 1 88 ? 5.921 3.519 -21.907 1.00 62.06 88 GLU A O 1
ATOM 679 N N . ASN A 1 89 ? 3.908 3.168 -22.806 1.00 50.81 89 ASN A N 1
ATOM 680 C CA . ASN A 1 89 ? 4.187 3.785 -24.092 1.00 50.81 89 ASN A CA 1
ATOM 681 C C . ASN A 1 89 ? 4.048 5.297 -23.886 1.00 50.81 89 ASN A C 1
ATOM 683 O O . ASN A 1 89 ? 2.911 5.737 -23.788 1.00 50.81 89 ASN A O 1
ATOM 687 N N . ASN A 1 90 ? 5.157 6.045 -23.781 1.00 46.84 90 ASN A N 1
ATOM 688 C CA . ASN A 1 90 ? 5.258 7.519 -23.842 1.00 46.84 90 ASN A CA 1
ATOM 689 C C . ASN A 1 90 ? 3.903 8.257 -23.899 1.00 46.84 90 ASN A C 1
ATOM 691 O O . ASN A 1 90 ? 3.508 8.752 -24.958 1.00 46.84 90 ASN A O 1
ATOM 695 N N . ILE A 1 91 ? 3.163 8.316 -22.788 1.00 55.81 91 ILE A N 1
ATOM 696 C CA . ILE A 1 91 ? 1.963 9.146 -22.734 1.00 55.81 91 ILE A CA 1
ATOM 697 C C . ILE A 1 91 ? 2.478 10.544 -22.424 1.00 55.81 91 ILE A C 1
ATOM 699 O O . ILE A 1 91 ? 2.680 10.903 -21.266 1.00 55.81 91 ILE A O 1
ATOM 703 N N . GLU A 1 92 ? 2.760 11.316 -23.475 1.00 50.12 92 GLU A N 1
ATOM 704 C CA . GLU A 1 92 ? 2.974 12.753 -23.350 1.00 50.12 92 GLU A CA 1
ATOM 705 C C . GLU A 1 92 ? 1.733 13.344 -22.677 1.00 50.12 92 GLU A C 1
ATOM 707 O O . GLU A 1 92 ? 0.660 13.445 -23.279 1.00 50.12 92 GLU A O 1
ATOM 712 N N . ILE A 1 93 ? 1.863 13.694 -21.396 1.00 54.53 93 ILE A N 1
ATOM 713 C CA . ILE A 1 93 ? 0.821 14.388 -20.648 1.00 54.53 93 ILE A CA 1
ATOM 714 C C . ILE A 1 93 ? 0.657 15.759 -21.305 1.00 54.53 93 ILE A C 1
ATOM 716 O O . ILE A 1 93 ? 1.355 16.718 -20.981 1.00 54.53 93 ILE A O 1
ATOM 720 N N . THR A 1 94 ? -0.254 15.849 -22.272 1.00 53.28 94 THR A N 1
ATOM 721 C CA . THR A 1 94 ? -0.658 17.124 -22.856 1.00 53.28 94 THR A CA 1
ATOM 722 C C . THR A 1 94 ? -1.353 17.916 -21.753 1.00 53.28 94 THR A C 1
ATOM 724 O O . THR A 1 94 ? -2.439 17.559 -21.296 1.00 53.28 94 THR A O 1
ATOM 727 N N . THR A 1 95 ? -0.711 18.997 -21.314 1.00 58.25 95 THR A N 1
ATOM 728 C CA . THR A 1 95 ? -1.063 19.857 -20.169 1.00 58.25 95 THR A CA 1
ATOM 729 C C . THR A 1 95 ? -2.470 20.479 -20.240 1.00 58.25 95 THR A C 1
ATOM 731 O O . THR A 1 95 ? -2.908 21.147 -19.308 1.00 58.25 95 THR A O 1
ATOM 734 N N . THR A 1 96 ? -3.201 20.275 -21.335 1.00 53.72 96 THR A N 1
ATOM 735 C CA . THR A 1 96 ? -4.479 20.925 -21.646 1.00 53.72 96 THR A CA 1
ATOM 736 C C . THR A 1 96 ? -5.669 20.404 -20.827 1.00 53.72 96 THR A C 1
ATOM 738 O O . THR A 1 96 ? -6.645 21.129 -20.680 1.00 53.72 96 THR A O 1
ATOM 741 N N . ILE A 1 97 ? -5.613 19.202 -20.240 1.00 52.72 97 ILE A N 1
ATOM 742 C CA . ILE A 1 97 ? -6.775 18.619 -19.525 1.00 52.72 97 ILE A CA 1
ATOM 743 C C . ILE A 1 97 ? -6.933 19.165 -18.084 1.00 52.72 97 ILE A C 1
ATOM 745 O O . ILE A 1 97 ? -7.983 19.004 -17.475 1.00 52.72 97 ILE A O 1
ATOM 749 N N . MET A 1 98 ? -5.948 19.894 -17.545 1.00 50.06 98 MET A N 1
ATOM 750 C CA . MET A 1 98 ? -6.016 20.486 -16.192 1.00 50.06 98 MET A CA 1
ATOM 751 C C . MET A 1 98 ? -6.828 21.798 -16.105 1.00 50.06 98 MET A C 1
ATOM 753 O O . MET A 1 98 ? -6.842 22.429 -15.051 1.00 50.06 98 MET A O 1
ATOM 757 N N . ILE A 1 99 ? -7.490 22.231 -17.186 1.00 45.09 99 ILE A N 1
ATOM 758 C CA . ILE A 1 99 ? -8.290 23.468 -17.218 1.00 45.09 99 ILE A CA 1
ATOM 759 C C . ILE A 1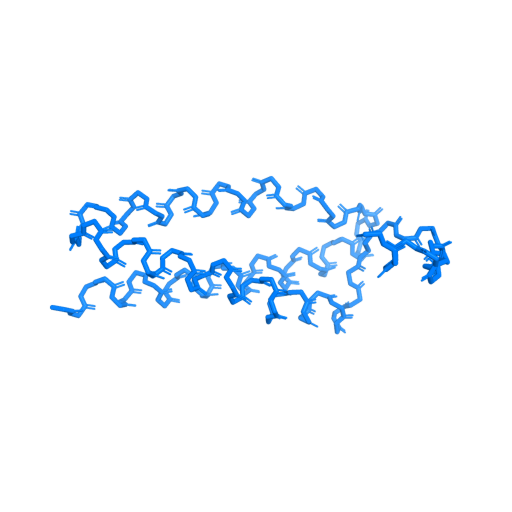 99 ? -9.713 23.171 -17.718 1.00 45.09 99 ILE A C 1
ATOM 761 O O . ILE A 1 99 ? -10.089 23.640 -18.789 1.00 45.09 99 ILE A O 1
ATOM 765 N N . ILE A 1 100 ? -10.506 22.391 -16.975 1.00 43.38 100 ILE A N 1
ATOM 766 C CA . ILE A 1 100 ? -11.983 22.437 -17.034 1.00 43.38 100 ILE A CA 1
ATOM 767 C C . ILE A 1 100 ? -12.537 22.247 -15.623 1.00 43.38 100 ILE A C 1
ATOM 769 O O . ILE A 1 100 ? -12.098 21.287 -14.952 1.00 43.38 100 ILE A O 1
#

Sequence (100 aa):
MKKPLYIFFVGILAVTLLDSLGAIASKQLNFNYSFLSVISFVVYVGFAFLLARQSDKKTTIILTGLLGLFDATVGWKLSEILGANTGENNIEITTTIMII

pLDDT: mean 85.42, std 14.11, range [43.38, 95.94]

Foldseek 3Di:
DVVLVVLLVVLLVVLLCLLLVLLLCCVVVVNASVVSVVVNVVSLVVSLVVSVVPHPPVSSVVSSVVSVVCCVPVSVVSSVVSRGRNVDPPPPPPVPVVPD